Protein AF-A0AAE0Y2C3-F1 (afdb_monomer)

Mean predicted aligned error: 10.46 Å

Sequence (138 aa):
PDADGHPPPAYDEAVARKNIGRKIQSYKRVDAAKGHKCNLRLKDVEALTDAQGNRCAACNIELLWCYAPKDSRQFSVDRIDNAKGHIRDNVRLVCLECNRKRGAAALTHQPHCEATKNGGVPPGNVSAGQLQDLFDSI

Structure (mmCIF, N/CA/C/O backbone):
data_AF-A0AAE0Y2C3-F1
#
_entry.id   AF-A0AAE0Y2C3-F1
#
loop_
_atom_site.group_PDB
_atom_site.id
_atom_site.type_symbol
_atom_site.label_atom_id
_atom_site.label_alt_id
_atom_site.label_comp_id
_atom_site.label_asym_id
_atom_site.label_entity_id
_atom_site.label_seq_id
_atom_site.pdbx_PDB_ins_code
_atom_site.Cartn_x
_atom_site.Cartn_y
_atom_site.Cartn_z
_atom_site.occupancy
_atom_site.B_iso_or_equiv
_atom_site.auth_seq_id
_atom_site.auth_comp_id
_atom_site.auth_asym_id
_atom_site.auth_atom_id
_atom_site.pdbx_PDB_model_num
ATOM 1 N N . PRO A 1 1 ? 4.328 0.818 -17.229 1.00 55.00 1 PRO A N 1
ATOM 2 C CA . PRO A 1 1 ? 4.470 2.141 -17.859 1.00 55.00 1 PRO A CA 1
ATOM 3 C C . PRO A 1 1 ? 3.740 3.171 -17.001 1.00 55.00 1 PRO A C 1
ATOM 5 O O . PRO A 1 1 ? 2.611 2.901 -16.593 1.00 55.00 1 PRO A O 1
ATOM 8 N N . ASP A 1 2 ? 4.401 4.270 -16.651 1.00 59.38 2 ASP A N 1
ATOM 9 C CA . ASP A 1 2 ? 3.716 5.442 -16.101 1.00 59.38 2 ASP A CA 1
ATOM 10 C C . ASP A 1 2 ? 2.822 6.100 -17.175 1.00 59.38 2 ASP A C 1
ATOM 12 O O . ASP A 1 2 ? 2.686 5.583 -18.288 1.00 59.38 2 ASP A O 1
ATOM 16 N N . ALA A 1 3 ? 2.168 7.216 -16.835 1.00 51.72 3 ALA A N 1
ATOM 17 C CA . ALA A 1 3 ? 1.293 7.943 -17.763 1.00 51.72 3 ALA A CA 1
ATOM 18 C C . ALA A 1 3 ? 2.015 8.401 -19.049 1.00 51.72 3 ALA A C 1
ATOM 20 O O . ALA A 1 3 ? 1.356 8.628 -20.060 1.00 51.72 3 ALA A O 1
ATOM 21 N N . ASP A 1 4 ? 3.348 8.463 -19.012 1.00 62.19 4 ASP A N 1
ATOM 22 C CA . ASP A 1 4 ? 4.222 8.897 -20.101 1.00 62.19 4 ASP A CA 1
ATOM 23 C C . ASP A 1 4 ? 4.908 7.713 -20.815 1.00 62.19 4 ASP A C 1
ATOM 25 O O . ASP A 1 4 ? 5.761 7.906 -21.679 1.00 62.19 4 ASP A O 1
ATOM 29 N N . GLY A 1 5 ? 4.542 6.470 -20.480 1.00 65.06 5 GLY A N 1
ATOM 30 C CA . GLY A 1 5 ? 5.036 5.266 -21.148 1.00 65.06 5 GLY A CA 1
ATOM 31 C C . GLY A 1 5 ? 6.385 4.738 -20.649 1.00 65.06 5 GLY A C 1
ATOM 32 O O . GLY A 1 5 ? 6.841 3.709 -21.153 1.00 65.06 5 GLY A O 1
ATOM 33 N N . HIS A 1 6 ? 7.014 5.353 -19.645 1.00 66.25 6 HIS A N 1
ATOM 34 C CA . HIS A 1 6 ? 8.301 4.894 -19.126 1.00 66.25 6 HIS A CA 1
ATOM 35 C C . HIS A 1 6 ? 8.138 3.590 -18.343 1.00 66.25 6 HIS A C 1
ATOM 37 O O . HIS A 1 6 ? 7.219 3.459 -17.524 1.00 66.25 6 HIS A O 1
ATOM 43 N N . PRO A 1 7 ? 9.013 2.593 -18.563 1.00 71.00 7 PRO A N 1
ATOM 44 C CA . PRO A 1 7 ? 9.001 1.389 -17.751 1.00 71.00 7 PRO A CA 1
ATOM 45 C C . PRO A 1 7 ? 9.241 1.758 -16.279 1.00 71.00 7 PRO A C 1
ATOM 47 O O . PRO A 1 7 ? 10.005 2.685 -15.994 1.00 71.00 7 PRO A O 1
ATOM 50 N N . PRO A 1 8 ? 8.593 1.056 -15.332 1.00 74.31 8 PRO A N 1
ATOM 51 C CA . PRO A 1 8 ? 8.866 1.279 -13.921 1.00 74.31 8 PRO A CA 1
ATOM 52 C C . PRO A 1 8 ? 10.357 1.039 -13.633 1.00 74.31 8 PRO A C 1
ATOM 54 O O . PRO A 1 8 ? 10.989 0.229 -14.321 1.00 74.31 8 PRO A O 1
ATOM 57 N N . PRO A 1 9 ? 10.930 1.724 -12.629 1.00 81.50 9 PRO A N 1
ATOM 58 C CA . PRO A 1 9 ? 12.320 1.507 -12.260 1.00 81.50 9 PRO A CA 1
ATOM 59 C C . PRO A 1 9 ? 12.538 0.047 -11.851 1.00 81.50 9 PRO A C 1
ATOM 61 O O . PRO A 1 9 ? 11.634 -0.603 -11.319 1.00 81.50 9 PRO A O 1
ATOM 64 N N . ALA A 1 10 ? 13.754 -0.453 -12.075 1.00 88.62 10 ALA A N 1
ATOM 65 C CA . ALA A 1 10 ? 14.149 -1.774 -11.604 1.00 88.62 10 ALA A CA 1
ATOM 66 C C . ALA A 1 10 ? 13.968 -1.894 -10.079 1.00 88.62 10 ALA A C 1
ATOM 68 O O . ALA A 1 10 ? 14.055 -0.904 -9.345 1.00 88.62 10 ALA A O 1
ATOM 69 N N . TYR A 1 11 ? 13.712 -3.116 -9.610 1.00 91.56 11 TYR A N 1
ATOM 70 C CA . TYR A 1 11 ? 13.589 -3.383 -8.183 1.00 91.56 11 TYR A CA 1
ATOM 71 C C . TYR A 1 11 ? 14.928 -3.154 -7.474 1.00 91.56 11 TYR A C 1
ATOM 73 O O . TYR A 1 11 ? 15.957 -3.683 -7.888 1.00 91.56 11 TYR A O 1
ATOM 81 N N . ASP A 1 12 ? 14.887 -2.398 -6.381 1.00 96.50 12 ASP A N 1
ATOM 82 C CA . ASP A 1 12 ? 16.007 -2.186 -5.472 1.00 96.50 12 ASP A CA 1
ATOM 83 C C . ASP A 1 12 ? 15.510 -2.342 -4.031 1.00 96.50 12 ASP A C 1
ATOM 8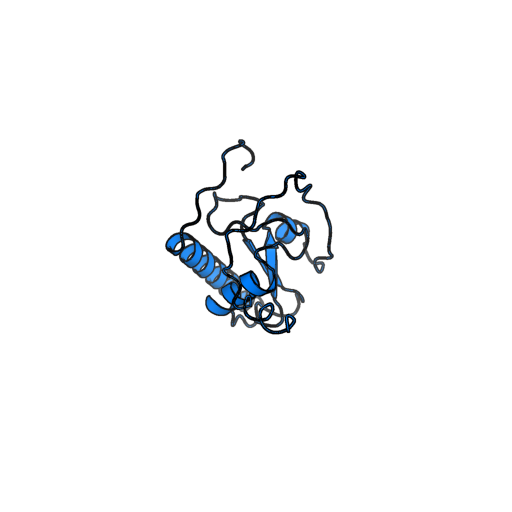5 O O . ASP A 1 12 ? 14.624 -1.614 -3.573 1.00 96.50 12 ASP A O 1
ATOM 89 N N . GLU A 1 13 ? 16.091 -3.301 -3.314 1.00 94.38 13 GLU A N 1
ATOM 90 C CA . GLU A 1 13 ? 15.685 -3.680 -1.958 1.00 94.38 13 GLU A CA 1
ATOM 91 C C . GLU A 1 13 ? 15.802 -2.512 -0.965 1.00 94.38 13 GLU A C 1
ATOM 93 O O . GLU A 1 13 ? 14.927 -2.297 -0.121 1.00 94.38 13 GLU A O 1
ATOM 98 N N . ALA A 1 14 ? 16.864 -1.708 -1.063 1.00 96.81 14 ALA A N 1
ATOM 99 C CA . ALA A 1 14 ? 17.087 -0.591 -0.152 1.00 96.81 14 ALA A CA 1
ATOM 100 C C . ALA A 1 14 ? 16.053 0.524 -0.379 1.00 96.81 14 ALA A C 1
ATOM 102 O O . ALA A 1 14 ? 15.510 1.088 0.580 1.00 96.81 14 ALA A O 1
ATOM 103 N N . VAL A 1 15 ? 15.733 0.819 -1.640 1.00 96.69 15 VAL A N 1
ATOM 104 C CA . VAL A 1 15 ? 14.678 1.761 -2.026 1.00 96.69 15 VAL A CA 1
ATOM 105 C C . VAL A 1 15 ? 13.306 1.245 -1.598 1.00 96.69 15 VAL A C 1
ATOM 107 O O . VAL A 1 15 ? 12.540 2.011 -1.004 1.00 96.69 15 VAL A O 1
ATOM 110 N N . ALA A 1 16 ? 13.006 -0.035 -1.821 1.00 96.88 16 ALA A N 1
ATOM 111 C CA . ALA A 1 16 ?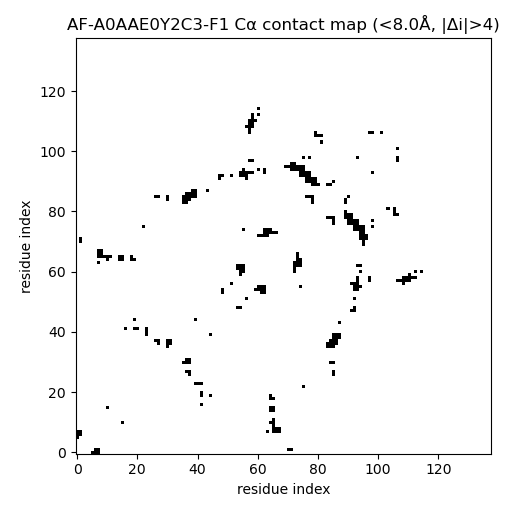 11.754 -0.662 -1.406 1.00 96.88 16 ALA A CA 1
ATOM 112 C C . ALA A 1 16 ? 11.552 -0.545 0.113 1.00 96.88 16 ALA A C 1
ATOM 114 O O . ALA A 1 16 ? 10.555 0.027 0.566 1.00 96.88 16 ALA A O 1
ATOM 115 N N . ARG A 1 17 ? 12.542 -0.955 0.918 1.00 97.38 17 ARG A N 1
ATOM 116 C CA . ARG A 1 17 ? 12.512 -0.833 2.389 1.00 97.38 17 ARG A CA 1
ATOM 117 C C . ARG A 1 17 ? 12.328 0.606 2.854 1.00 97.38 17 ARG A C 1
ATOM 119 O O . ARG A 1 17 ? 11.543 0.877 3.768 1.00 97.38 17 ARG A O 1
ATOM 126 N N . LYS A 1 18 ? 13.000 1.558 2.203 1.00 97.62 18 LYS A N 1
ATOM 127 C CA . LYS A 1 18 ? 12.845 2.994 2.480 1.00 97.62 18 LYS A CA 1
ATOM 128 C C . LYS A 1 18 ? 11.423 3.479 2.185 1.00 97.62 18 LYS A C 1
ATOM 130 O O . LYS A 1 18 ? 10.858 4.234 2.981 1.00 97.62 18 LYS A O 1
ATOM 135 N N . ASN A 1 19 ? 10.829 3.047 1.075 1.00 97.44 19 ASN A N 1
ATOM 136 C CA . ASN A 1 19 ? 9.452 3.379 0.707 1.00 97.44 19 ASN A CA 1
ATOM 137 C C . ASN A 1 19 ? 8.434 2.774 1.689 1.00 97.44 19 ASN A C 1
ATOM 139 O O . ASN A 1 19 ? 7.512 3.477 2.114 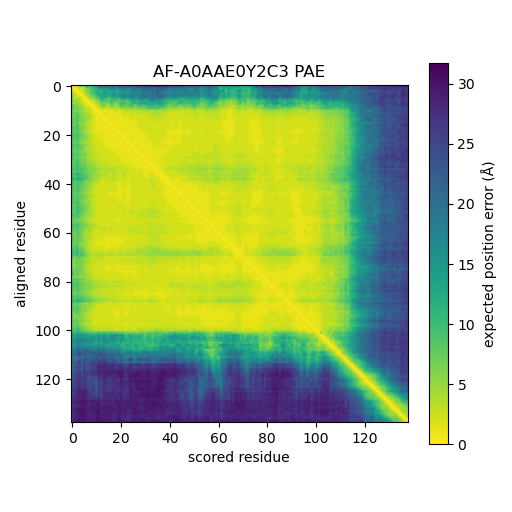1.00 97.44 19 ASN A O 1
ATOM 143 N N . ILE A 1 20 ? 8.644 1.526 2.126 1.00 97.75 20 ILE A N 1
ATOM 144 C CA . ILE A 1 20 ? 7.850 0.859 3.174 1.00 97.75 20 ILE A CA 1
ATOM 145 C C . ILE A 1 20 ? 7.909 1.650 4.478 1.00 97.75 20 ILE A C 1
ATOM 147 O O . ILE A 1 20 ? 6.865 2.031 5.013 1.00 97.75 20 ILE A O 1
ATOM 151 N N . GLY A 1 21 ? 9.111 1.981 4.956 1.00 97.88 21 GLY A N 1
ATOM 152 C CA . GLY A 1 21 ? 9.292 2.745 6.191 1.00 97.88 21 GLY A CA 1
ATOM 153 C C . GLY A 1 21 ? 8.573 4.098 6.167 1.00 97.88 21 GLY A C 1
ATOM 154 O O . GLY A 1 21 ? 7.862 4.445 7.114 1.00 97.88 21 GLY A O 1
ATOM 155 N N . ARG A 1 22 ? 8.679 4.838 5.055 1.00 97.69 22 ARG A N 1
ATOM 156 C CA . ARG A 1 22 ? 7.986 6.126 4.865 1.00 97.69 22 ARG A CA 1
ATOM 157 C C . ARG A 1 22 ? 6.465 5.986 4.942 1.00 97.69 22 ARG A C 1
ATOM 159 O O . ARG A 1 22 ? 5.813 6.795 5.604 1.00 97.69 22 ARG A O 1
ATOM 166 N N . LYS A 1 23 ? 5.891 4.965 4.296 1.00 97.06 23 LYS A N 1
ATOM 167 C CA . LYS A 1 23 ? 4.443 4.710 4.342 1.00 97.06 23 LYS A CA 1
ATOM 168 C C . LYS A 1 23 ? 3.981 4.315 5.740 1.00 97.06 23 LYS A C 1
ATOM 170 O O . LYS A 1 23 ? 3.042 4.928 6.236 1.00 97.06 23 LYS A O 1
ATOM 175 N N . ILE A 1 24 ? 4.679 3.400 6.419 1.00 97.75 24 ILE A N 1
ATOM 176 C CA . ILE A 1 24 ? 4.365 3.016 7.808 1.00 97.75 24 ILE A CA 1
ATOM 177 C C . ILE A 1 24 ? 4.355 4.247 8.725 1.00 97.75 24 ILE A C 1
ATOM 179 O O . ILE A 1 24 ? 3.419 4.432 9.505 1.00 97.75 24 ILE A O 1
ATOM 183 N N . GLN A 1 25 ? 5.349 5.132 8.608 1.00 97.81 25 GLN A N 1
ATOM 184 C CA . GLN A 1 25 ? 5.401 6.356 9.410 1.00 97.81 25 GLN A CA 1
ATOM 185 C C . GLN A 1 25 ? 4.231 7.306 9.104 1.00 97.81 25 GLN A C 1
ATOM 187 O O . GLN A 1 25 ? 3.665 7.904 10.023 1.00 97.81 25 GLN A O 1
ATOM 192 N N . SER A 1 26 ? 3.846 7.428 7.831 1.00 96.56 26 SER A N 1
ATOM 193 C CA . SER A 1 26 ? 2.674 8.203 7.415 1.00 96.56 26 SER A CA 1
ATOM 194 C C . SER A 1 26 ? 1.385 7.639 8.018 1.00 96.56 26 SER A C 1
ATOM 196 O O . SER A 1 26 ? 0.645 8.384 8.663 1.00 96.56 26 SER A O 1
ATOM 198 N N . TYR A 1 27 ? 1.158 6.328 7.903 1.00 96.56 27 TYR A N 1
ATOM 199 C CA . TYR A 1 27 ? -0.010 5.658 8.475 1.00 96.56 27 TYR A CA 1
ATOM 200 C C . TYR A 1 27 ? -0.071 5.815 9.991 1.00 96.56 27 TYR A C 1
ATOM 202 O O . TYR A 1 27 ? -1.119 6.169 10.520 1.00 96.56 27 TYR A O 1
ATOM 210 N N . LYS A 1 28 ? 1.061 5.665 10.689 1.00 97.00 28 LYS A N 1
ATOM 211 C CA . LYS A 1 28 ? 1.140 5.870 12.141 1.00 97.00 28 LYS A CA 1
ATOM 212 C C . LYS A 1 28 ? 0.669 7.264 12.555 1.00 97.00 28 LYS A C 1
ATOM 214 O O . LYS A 1 28 ? -0.064 7.386 13.531 1.00 97.00 28 LYS A O 1
ATOM 219 N N . ARG A 1 29 ? 1.062 8.307 11.816 1.00 97.25 29 ARG A N 1
ATOM 220 C CA . ARG A 1 29 ? 0.614 9.685 12.077 1.00 97.25 29 ARG A CA 1
ATOM 221 C C . ARG A 1 29 ? -0.889 9.839 11.843 1.00 97.25 29 ARG A C 1
ATOM 223 O O . ARG A 1 29 ? -1.571 10.415 12.684 1.00 97.25 29 ARG A O 1
ATOM 230 N N . VAL A 1 30 ? -1.389 9.337 10.713 1.00 94.50 30 VAL A N 1
ATOM 231 C CA . VAL A 1 30 ? -2.810 9.440 10.336 1.00 94.50 30 VAL A CA 1
ATOM 232 C C . VAL A 1 30 ? -3.703 8.685 11.319 1.00 94.50 30 VAL A C 1
ATOM 234 O O . VAL A 1 30 ? -4.730 9.214 11.734 1.00 94.50 30 VAL A O 1
ATOM 237 N N . ASP A 1 31 ? -3.309 7.479 11.717 1.00 96.56 31 ASP A N 1
ATOM 238 C CA . ASP A 1 31 ? -4.052 6.665 12.676 1.00 96.56 31 ASP A CA 1
ATOM 239 C C . ASP A 1 31 ? -4.050 7.299 14.065 1.00 96.56 31 ASP A C 1
ATOM 241 O O . ASP A 1 31 ? -5.112 7.420 14.670 1.00 96.56 31 ASP A O 1
ATOM 245 N N . ALA A 1 32 ? -2.895 7.776 14.543 1.00 96.62 32 ALA A N 1
ATOM 246 C CA . ALA A 1 32 ? -2.802 8.448 15.837 1.00 96.62 32 ALA A CA 1
ATOM 247 C C . ALA A 1 32 ? -3.694 9.697 15.903 1.00 96.62 32 ALA A C 1
ATOM 249 O O . ALA A 1 32 ? -4.392 9.894 16.894 1.00 96.62 32 ALA A O 1
ATOM 250 N N . ALA A 1 33 ? -3.744 10.496 14.829 1.00 96.56 33 ALA A N 1
ATOM 251 C CA . ALA A 1 33 ? -4.629 11.660 14.738 1.00 96.56 33 ALA A CA 1
ATOM 252 C C . ALA A 1 33 ? -6.127 11.297 14.800 1.00 96.56 33 ALA A C 1
ATOM 254 O O . ALA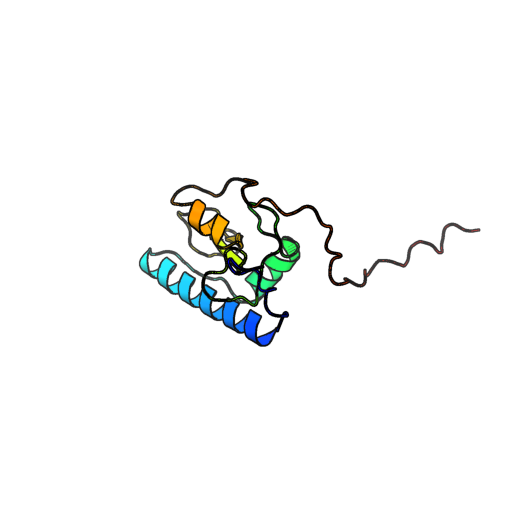 A 1 33 ? -6.949 12.138 15.148 1.00 96.56 33 ALA A O 1
ATOM 255 N N . LYS A 1 34 ? -6.481 10.046 14.484 1.00 93.75 34 LYS A N 1
ATOM 256 C CA . LYS A 1 34 ? -7.843 9.498 14.573 1.00 93.75 34 LYS A CA 1
ATOM 257 C C . LYS A 1 34 ? -8.077 8.661 15.839 1.00 93.75 34 LYS A C 1
ATOM 259 O O . LYS A 1 34 ? -9.111 8.015 15.954 1.00 93.75 34 LYS A O 1
ATOM 264 N N . GLY A 1 35 ? -7.116 8.622 16.767 1.00 96.00 35 GLY A N 1
ATOM 265 C CA . GLY A 1 35 ? -7.189 7.791 17.974 1.00 96.00 35 GLY A CA 1
ATOM 266 C C . GLY A 1 35 ? -7.046 6.285 17.715 1.00 96.00 35 GLY A C 1
ATOM 267 O O . GLY A 1 35 ? -7.364 5.470 18.579 1.00 96.00 35 GLY A O 1
ATOM 268 N N . HIS A 1 36 ? -6.573 5.886 16.535 1.00 96.06 36 HIS A N 1
ATOM 269 C CA . HIS A 1 36 ? -6.369 4.489 16.174 1.00 96.06 36 HIS A CA 1
ATOM 270 C C . HIS A 1 36 ? -4.943 4.013 16.482 1.00 96.06 36 HIS A C 1
ATOM 272 O O . HIS A 1 36 ? -3.970 4.766 16.427 1.00 96.06 36 HIS A O 1
ATOM 278 N N . LYS A 1 37 ? -4.806 2.711 16.760 1.00 94.38 37 LYS A N 1
ATOM 279 C CA . LYS A 1 37 ? -3.503 2.055 16.927 1.00 94.38 37 LYS A CA 1
ATOM 280 C C . LYS A 1 37 ? -2.901 1.705 15.566 1.00 94.38 37 LYS A C 1
ATOM 282 O O . LYS A 1 37 ? -3.593 1.161 14.713 1.00 94.38 37 LYS A O 1
ATOM 287 N N . CYS A 1 38 ? -1.598 1.924 15.419 1.00 95.94 38 CYS A N 1
ATOM 288 C CA . CYS A 1 38 ? -0.803 1.432 14.297 1.00 95.94 38 CYS A CA 1
ATOM 289 C C . CYS A 1 38 ? 0.366 0.608 14.848 1.00 95.94 38 CYS A C 1
ATOM 291 O O . CYS A 1 38 ? 1.211 1.144 15.571 1.00 95.94 38 CYS A O 1
ATOM 293 N N . ASN A 1 39 ? 0.387 -0.697 14.563 1.00 94.81 39 ASN A N 1
ATOM 294 C CA . ASN A 1 39 ? 1.436 -1.618 15.028 1.00 94.81 39 ASN A CA 1
ATOM 295 C C . ASN A 1 39 ? 2.146 -2.364 13.888 1.00 94.81 39 ASN A C 1
ATOM 297 O O . ASN A 1 39 ? 2.902 -3.300 14.161 1.00 94.81 39 ASN A O 1
ATOM 301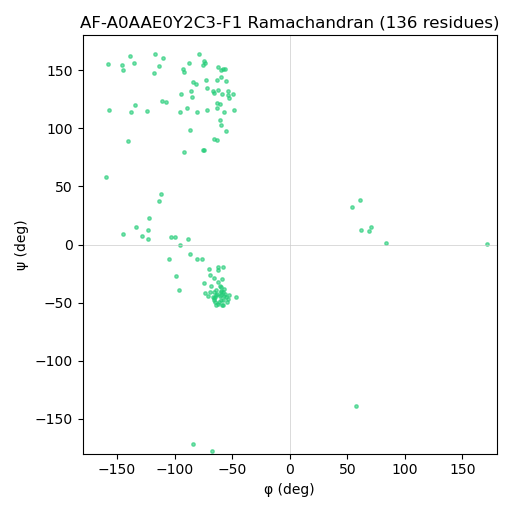 N N . LEU A 1 40 ? 1.921 -1.918 12.651 1.00 95.56 40 LEU A N 1
ATOM 302 C CA . LEU A 1 40 ? 2.568 -2.436 11.455 1.00 95.56 40 LEU A CA 1
ATOM 303 C C . LEU A 1 40 ? 4.080 -2.224 11.493 1.00 95.56 40 LEU A C 1
ATOM 305 O O . LEU A 1 40 ? 4.581 -1.134 11.782 1.00 95.56 40 LEU A O 1
ATOM 309 N N . ARG A 1 41 ? 4.802 -3.290 11.170 1.00 95.94 41 ARG A N 1
ATOM 310 C CA . ARG A 1 41 ? 6.253 -3.324 11.009 1.00 95.94 41 ARG A CA 1
ATOM 311 C C . ARG A 1 41 ? 6.599 -3.689 9.574 1.00 95.94 41 ARG A C 1
ATOM 313 O O . ARG A 1 41 ? 5.778 -4.233 8.846 1.00 95.94 41 ARG A O 1
ATOM 320 N N . LEU A 1 42 ? 7.850 -3.439 9.202 1.00 96.19 42 LEU A N 1
ATOM 321 C CA . LEU A 1 42 ? 8.378 -3.790 7.885 1.00 96.19 42 LEU A CA 1
ATOM 322 C C . LEU A 1 42 ? 8.154 -5.280 7.560 1.00 96.19 42 LEU A C 1
ATOM 324 O O . LEU A 1 42 ? 7.552 -5.581 6.538 1.00 96.19 42 LEU A O 1
ATOM 328 N N . LYS A 1 43 ? 8.465 -6.177 8.506 1.00 96.44 43 LYS A N 1
ATOM 329 C CA . LYS A 1 43 ? 8.209 -7.622 8.375 1.00 96.44 43 LYS A CA 1
ATOM 330 C C . LYS A 1 43 ? 6.741 -8.004 8.159 1.00 96.44 43 LYS A C 1
ATOM 332 O O . LYS A 1 43 ? 6.457 -9.031 7.562 1.00 96.44 43 LYS A O 1
ATOM 337 N N . ASP A 1 44 ? 5.807 -7.204 8.680 1.00 97.25 44 ASP A N 1
ATOM 338 C CA . ASP A 1 44 ? 4.378 -7.482 8.516 1.00 97.25 44 ASP A CA 1
ATOM 339 C C . ASP A 1 44 ? 3.954 -7.141 7.073 1.00 97.25 44 ASP A C 1
ATOM 341 O O . ASP A 1 44 ? 3.105 -7.813 6.502 1.00 97.25 44 ASP A O 1
ATOM 345 N N . VAL A 1 45 ? 4.580 -6.125 6.462 1.00 97.50 45 VAL A N 1
ATOM 346 C CA . VAL A 1 45 ? 4.381 -5.777 5.047 1.00 97.50 45 VAL A CA 1
ATOM 347 C C . VAL A 1 45 ? 5.008 -6.826 4.131 1.00 97.50 45 VAL A C 1
ATOM 349 O O . VAL A 1 45 ? 4.349 -7.240 3.189 1.00 97.50 45 VAL A O 1
ATOM 352 N N . GLU A 1 46 ? 6.227 -7.287 4.424 1.00 95.50 46 GLU A N 1
ATOM 353 C CA . GLU A 1 46 ? 6.887 -8.372 3.675 1.00 95.50 46 GLU A CA 1
ATOM 354 C C . GLU A 1 46 ? 6.044 -9.657 3.700 1.00 95.50 46 GLU A C 1
ATOM 356 O O . GLU A 1 46 ? 5.726 -10.203 2.648 1.00 95.50 46 GLU A O 1
ATOM 361 N N . ALA A 1 47 ? 5.559 -10.066 4.878 1.00 96.88 47 ALA A N 1
ATOM 362 C CA . ALA A 1 47 ? 4.687 -11.234 5.005 1.00 96.88 47 ALA A CA 1
ATOM 363 C C . ALA A 1 47 ? 3.373 -11.095 4.210 1.00 96.88 47 ALA A C 1
ATOM 365 O O . ALA A 1 47 ? 2.880 -12.074 3.652 1.00 96.88 47 ALA A O 1
ATOM 366 N N . LEU A 1 48 ? 2.799 -9.887 4.130 1.00 97.12 48 LEU A N 1
ATOM 367 C CA . LEU A 1 48 ? 1.629 -9.626 3.285 1.00 97.12 48 LEU A CA 1
ATOM 368 C C . LEU A 1 48 ? 1.965 -9.701 1.795 1.00 97.12 48 LEU A C 1
ATOM 370 O O . LEU A 1 48 ? 1.127 -10.149 1.014 1.00 97.12 48 LEU A O 1
ATOM 374 N N . THR A 1 49 ? 3.157 -9.258 1.392 1.00 96.50 49 THR A N 1
ATOM 375 C CA . THR A 1 49 ? 3.627 -9.371 0.007 1.00 96.50 49 THR A CA 1
ATOM 376 C C . THR A 1 49 ? 3.669 -10.828 -0.415 1.00 96.50 49 THR A C 1
ATOM 378 O O . THR A 1 49 ? 3.104 -11.159 -1.457 1.00 96.50 49 THR A 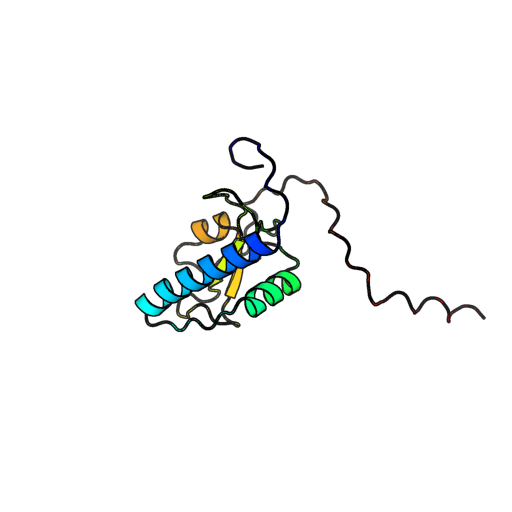O 1
ATOM 381 N N . ASP A 1 50 ? 4.246 -11.693 0.419 1.00 95.88 50 ASP A N 1
ATOM 382 C CA . ASP A 1 50 ? 4.325 -13.131 0.161 1.00 95.88 50 ASP A CA 1
ATOM 383 C C . ASP A 1 50 ? 2.930 -13.764 0.138 1.00 95.88 50 ASP A C 1
ATOM 385 O O . ASP A 1 50 ? 2.559 -14.430 -0.829 1.00 95.88 50 ASP A O 1
ATOM 389 N N . ALA A 1 51 ? 2.108 -13.484 1.155 1.00 96.19 51 ALA A N 1
ATOM 390 C CA . ALA A 1 51 ? 0.761 -14.040 1.272 1.00 96.19 51 ALA A CA 1
ATOM 391 C C . ALA A 1 51 ? -0.174 -13.626 0.121 1.00 96.19 51 ALA A C 1
ATOM 393 O O . ALA A 1 51 ? -1.054 -14.392 -0.266 1.00 96.19 51 ALA A O 1
ATOM 394 N N . GLN A 1 52 ? 0.001 -12.423 -0.436 1.00 96.44 52 GLN A N 1
ATOM 395 C CA . GLN A 1 52 ? -0.785 -11.925 -1.570 1.00 96.44 52 GLN A CA 1
ATOM 396 C C . GLN A 1 52 ? -0.119 -12.159 -2.936 1.00 96.44 52 GLN A C 1
ATOM 398 O O . GLN A 1 52 ? -0.670 -11.738 -3.956 1.00 96.44 52 GLN A O 1
ATOM 403 N N . GLY A 1 53 ? 1.074 -12.760 -2.984 1.00 97.06 53 GLY A N 1
ATOM 404 C CA . GLY A 1 53 ? 1.826 -12.971 -4.225 1.00 97.06 53 GLY A CA 1
ATOM 405 C C . GLY A 1 53 ? 2.200 -11.673 -4.947 1.00 97.06 53 GLY A C 1
ATOM 406 O O . GLY A 1 53 ? 2.112 -11.602 -6.171 1.00 97.06 53 GLY A O 1
ATOM 407 N N . ASN A 1 54 ? 2.552 -10.625 -4.195 1.00 96.31 54 ASN A N 1
ATOM 408 C CA . ASN A 1 54 ? 2.871 -9.282 -4.691 1.00 96.31 54 ASN A CA 1
ATOM 409 C C . ASN A 1 54 ? 1.774 -8.648 -5.578 1.00 96.31 54 ASN A C 1
ATOM 411 O O . ASN A 1 54 ? 2.043 -7.883 -6.511 1.00 96.31 54 ASN A O 1
ATOM 415 N N . ARG A 1 55 ? 0.505 -8.964 -5.301 1.00 96.50 55 ARG A N 1
ATOM 416 C CA . ARG A 1 55 ? -0.633 -8.457 -6.072 1.00 96.50 55 ARG A CA 1
ATOM 417 C C . ARG A 1 55 ? -1.573 -7.611 -5.237 1.00 96.50 55 ARG A C 1
ATOM 419 O O . ARG A 1 55 ? -1.787 -7.831 -4.045 1.00 96.50 55 ARG A O 1
ATOM 426 N N . CYS A 1 56 ? -2.163 -6.625 -5.901 1.00 96.25 56 CYS A N 1
ATOM 427 C CA . CYS A 1 56 ? -3.226 -5.803 -5.352 1.00 96.25 56 CYS A CA 1
ATOM 428 C C . CYS A 1 56 ? -4.427 -6.683 -4.985 1.00 96.25 56 CYS A C 1
ATOM 430 O O . CYS A 1 56 ? -5.038 -7.281 -5.866 1.00 96.25 56 CYS A O 1
ATOM 432 N N . ALA A 1 57 ? -4.844 -6.677 -3.720 1.00 95.50 57 ALA A N 1
ATOM 433 C CA . ALA A 1 57 ? -6.001 -7.450 -3.264 1.00 95.50 57 ALA A CA 1
ATOM 434 C C . ALA A 1 57 ? -7.329 -7.032 -3.931 1.00 95.50 57 ALA A C 1
ATOM 436 O O . ALA A 1 57 ? -8.297 -7.785 -3.905 1.00 95.50 57 ALA A O 1
ATOM 437 N N . ALA A 1 58 ? -7.402 -5.828 -4.509 1.00 92.44 58 ALA A N 1
ATOM 438 C CA . ALA A 1 58 ? -8.625 -5.306 -5.115 1.00 92.44 58 ALA A CA 1
ATOM 439 C C . ALA A 1 58 ? -8.711 -5.527 -6.633 1.00 92.44 58 ALA A C 1
ATOM 441 O O . ALA A 1 58 ? -9.794 -5.850 -7.108 1.00 92.44 58 ALA A O 1
ATOM 442 N N . CYS A 1 59 ? -7.612 -5.389 -7.386 1.00 92.25 59 CYS A N 1
ATOM 443 C CA . CYS A 1 59 ? -7.623 -5.540 -8.851 1.00 92.25 59 CYS A CA 1
ATOM 444 C C . CYS A 1 59 ? -6.569 -6.507 -9.416 1.00 92.25 59 CYS A C 1
ATOM 446 O O . CYS A 1 59 ? -6.411 -6.605 -10.627 1.00 92.25 59 CYS A O 1
ATOM 448 N N . ASN A 1 60 ? -5.852 -7.229 -8.553 1.00 93.69 60 ASN A N 1
ATOM 449 C CA . ASN A 1 60 ? -4.938 -8.326 -8.892 1.00 93.69 60 ASN A CA 1
ATOM 450 C C . ASN A 1 60 ? -3.723 -7.982 -9.785 1.00 93.69 60 ASN A C 1
ATOM 452 O O . ASN A 1 60 ? -3.022 -8.874 -10.270 1.00 93.69 60 ASN A O 1
ATOM 456 N N . ILE A 1 61 ? -3.430 -6.695 -9.986 1.00 92.75 61 ILE A N 1
ATOM 457 C CA . ILE A 1 61 ? -2.200 -6.256 -10.657 1.00 92.75 61 ILE A CA 1
ATOM 458 C C . ILE A 1 61 ? -0.989 -6.386 -9.737 1.00 92.75 61 ILE A C 1
ATOM 460 O O . ILE A 1 61 ? -1.115 -6.283 -8.516 1.00 92.75 61 ILE A O 1
ATOM 464 N N . GLU A 1 62 ? 0.187 -6.538 -10.335 1.00 94.75 62 GLU A N 1
ATOM 465 C CA . GLU A 1 62 ? 1.457 -6.504 -9.615 1.00 94.75 62 GLU A CA 1
ATOM 466 C C . GLU A 1 62 ? 1.736 -5.111 -9.031 1.00 94.75 62 GLU A C 1
ATOM 468 O O . GLU A 1 62 ? 1.629 -4.089 -9.729 1.00 94.75 62 GLU A O 1
ATOM 473 N N . LEU A 1 63 ? 2.122 -5.091 -7.755 1.00 95.88 63 LEU A N 1
ATOM 474 C CA . LEU A 1 63 ? 2.455 -3.880 -7.014 1.00 95.88 63 LEU A CA 1
ATOM 475 C C . LEU A 1 63 ? 3.907 -3.459 -7.246 1.00 95.88 63 LEU A C 1
ATOM 477 O O . LEU A 1 63 ? 4.823 -4.280 -7.250 1.00 95.88 63 LEU A O 1
ATOM 481 N N . LEU A 1 64 ? 4.115 -2.149 -7.385 1.00 96.19 64 LEU A N 1
ATOM 482 C CA . LEU A 1 64 ? 5.448 -1.561 -7.485 1.00 96.19 64 LEU A CA 1
ATOM 483 C C . LEU A 1 64 ? 5.940 -1.095 -6.114 1.00 96.19 64 LEU A C 1
ATOM 485 O O . LEU A 1 64 ? 5.258 -0.325 -5.431 1.00 96.19 64 LEU A O 1
ATOM 489 N N . TRP A 1 65 ? 7.153 -1.509 -5.751 1.00 96.94 65 TRP A N 1
ATOM 490 C CA . TRP A 1 65 ? 7.847 -1.125 -4.510 1.00 96.94 65 TRP A CA 1
ATOM 491 C C . TRP A 1 65 ? 8.870 -0.006 -4.725 1.00 96.94 65 TRP A C 1
ATOM 493 O O . TRP A 1 65 ? 9.108 0.812 -3.831 1.00 96.94 65 TRP A O 1
ATOM 503 N N . CYS A 1 66 ? 9.391 0.074 -5.948 1.00 95.75 66 CYS A N 1
ATOM 504 C CA . CYS A 1 66 ? 10.185 1.168 -6.489 1.00 95.75 66 CYS A CA 1
ATOM 505 C C . CYS A 1 66 ? 9.335 1.853 -7.561 1.00 95.75 66 CYS A C 1
ATOM 507 O O . CYS A 1 66 ? 8.825 1.191 -8.461 1.00 95.75 66 CYS A O 1
ATOM 509 N N . TYR A 1 67 ? 9.110 3.158 -7.432 1.00 94.44 67 TYR A N 1
ATOM 510 C CA . TYR A 1 67 ? 8.132 3.865 -8.258 1.00 94.44 67 TYR A CA 1
ATOM 511 C C . TYR A 1 67 ? 8.422 5.364 -8.311 1.00 94.44 67 TYR A C 1
ATOM 513 O O . TYR A 1 67 ? 9.019 5.934 -7.391 1.00 94.44 67 TYR A O 1
ATOM 521 N N . ALA A 1 68 ? 7.948 6.006 -9.377 1.00 90.94 68 ALA A N 1
ATOM 522 C CA . ALA A 1 68 ? 7.912 7.457 -9.480 1.00 90.94 68 ALA A CA 1
ATOM 523 C C . ALA A 1 68 ? 6.796 8.045 -8.589 1.00 90.94 68 ALA A C 1
ATOM 525 O O . ALA A 1 68 ? 5.817 7.362 -8.265 1.00 90.94 68 ALA A O 1
ATOM 526 N N . PRO A 1 69 ? 6.899 9.317 -8.164 1.00 87.94 69 PRO A N 1
ATOM 527 C CA . PRO A 1 69 ? 5.842 9.957 -7.392 1.00 87.94 69 PRO A CA 1
ATOM 528 C C . PRO A 1 69 ? 4.480 9.869 -8.097 1.00 87.94 69 PRO A C 1
ATOM 530 O O . PRO A 1 69 ? 4.357 10.233 -9.259 1.00 87.94 69 PRO A O 1
ATOM 533 N N . LYS A 1 70 ? 3.442 9.467 -7.352 1.00 86.94 70 LYS A N 1
ATOM 534 C CA . LYS A 1 70 ? 2.042 9.349 -7.816 1.00 86.94 70 LYS A CA 1
ATOM 535 C C . LYS A 1 70 ? 1.761 8.226 -8.828 1.00 86.94 70 LYS A C 1
ATOM 537 O O . LYS A 1 70 ? 0.643 8.191 -9.339 1.00 86.94 70 LYS A O 1
ATOM 542 N N . ASP A 1 71 ? 2.688 7.296 -9.050 1.00 91.56 71 ASP A N 1
ATOM 543 C CA . ASP A 1 71 ? 2.424 6.087 -9.840 1.00 91.56 71 ASP A CA 1
ATOM 544 C C . ASP A 1 71 ? 1.191 5.338 -9.289 1.00 91.56 71 ASP A C 1
ATOM 546 O O . ASP A 1 71 ? 1.085 5.087 -8.085 1.00 91.56 71 ASP A O 1
ATOM 550 N N . SER A 1 72 ? 0.226 5.011 -10.151 1.00 92.50 72 SER A N 1
ATOM 551 C CA . SER A 1 72 ? -1.024 4.343 -9.768 1.00 92.50 72 SER A CA 1
ATOM 552 C C . SER A 1 72 ? -0.805 2.922 -9.246 1.00 92.50 72 SER A C 1
ATOM 554 O O . SER A 1 72 ? -1.568 2.462 -8.389 1.00 92.50 72 SER A O 1
ATOM 556 N N . ARG A 1 73 ? 0.255 2.249 -9.712 1.00 93.25 73 ARG A N 1
ATOM 557 C CA . ARG A 1 73 ? 0.635 0.879 -9.353 1.00 93.25 73 ARG A CA 1
ATOM 558 C C . ARG A 1 73 ? 1.505 0.795 -8.106 1.00 93.25 73 ARG A C 1
ATOM 560 O O . ARG A 1 73 ? 1.734 -0.317 -7.624 1.00 93.25 73 ARG A O 1
ATOM 567 N N . GLN A 1 74 ? 1.979 1.923 -7.565 1.00 95.81 74 GLN A N 1
ATOM 568 C CA . GLN A 1 74 ? 2.738 1.896 -6.314 1.00 95.81 74 GLN A CA 1
ATOM 569 C C . GLN A 1 74 ? 1.916 1.194 -5.224 1.00 95.81 74 GLN A C 1
ATOM 571 O O . GLN A 1 74 ? 0.699 1.402 -5.119 1.00 95.81 74 GLN A O 1
ATOM 576 N N . PHE A 1 75 ? 2.571 0.397 -4.384 1.00 97.56 75 PHE A N 1
ATOM 577 C CA . PHE A 1 75 ? 1.884 -0.274 -3.287 1.00 97.56 75 PHE A CA 1
ATOM 578 C C . PHE A 1 75 ? 1.279 0.730 -2.295 1.00 97.56 75 PHE A C 1
ATOM 580 O O . PHE A 1 75 ? 1.753 1.855 -2.101 1.00 97.56 75 PHE A O 1
ATOM 587 N N . SER A 1 76 ? 0.22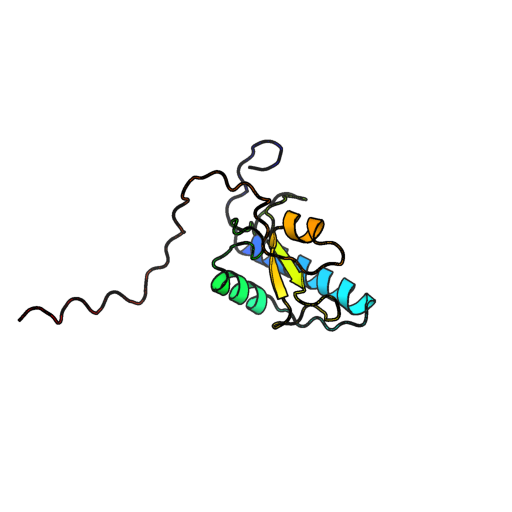3 0.314 -1.618 1.00 96.88 76 SER A N 1
ATOM 588 C CA . SER A 1 76 ? -0.371 0.976 -0.468 1.00 96.88 76 SER A CA 1
ATOM 589 C C . SER A 1 76 ? -0.887 -0.094 0.483 1.00 96.88 76 SER A C 1
ATOM 591 O O . SER A 1 76 ? -1.289 -1.173 0.053 1.00 96.88 76 SER A O 1
ATOM 593 N N . VAL A 1 77 ? -0.897 0.215 1.773 1.00 97.12 77 VAL A N 1
ATOM 594 C CA . VAL A 1 77 ? -1.547 -0.616 2.785 1.00 97.12 77 VAL A CA 1
ATOM 595 C C . VAL A 1 77 ? -2.941 -0.033 3.009 1.00 97.12 77 VAL A C 1
ATOM 597 O O . VAL A 1 77 ? -3.057 1.120 3.419 1.00 97.12 77 VAL A O 1
ATOM 600 N N . ASP A 1 78 ? -3.983 -0.781 2.650 1.00 95.75 78 ASP A N 1
ATOM 601 C CA . ASP A 1 78 ? -5.379 -0.418 2.917 1.00 95.75 78 ASP A CA 1
ATOM 602 C C . ASP A 1 78 ? -5.834 -1.021 4.244 1.00 95.75 78 ASP A C 1
ATOM 604 O O . ASP A 1 78 ? -5.420 -2.122 4.607 1.00 95.75 78 ASP A O 1
ATOM 608 N N . ARG A 1 79 ? -6.737 -0.319 4.930 1.00 94.38 79 ARG A N 1
ATOM 609 C CA . ARG A 1 79 ? -7.424 -0.833 6.114 1.00 94.38 79 ARG A CA 1
ATOM 610 C C . ARG A 1 79 ? -8.633 -1.646 5.667 1.00 94.38 79 ARG A C 1
ATOM 612 O O . ARG A 1 79 ? -9.481 -1.134 4.934 1.00 94.38 79 ARG A O 1
ATOM 619 N N . ILE A 1 80 ? -8.746 -2.886 6.128 1.00 93.44 80 ILE A N 1
ATOM 620 C CA . ILE A 1 80 ? -9.913 -3.729 5.828 1.00 93.44 80 ILE A CA 1
ATOM 621 C C . ILE A 1 80 ? -11.163 -3.092 6.449 1.00 93.44 80 ILE A C 1
ATOM 623 O O . ILE A 1 80 ? -12.127 -2.804 5.741 1.00 93.44 80 ILE A O 1
ATOM 627 N N . ASP A 1 81 ? -11.091 -2.774 7.742 1.00 91.69 81 ASP A N 1
ATOM 628 C CA . ASP A 1 81 ? -12.085 -2.020 8.500 1.00 91.69 81 ASP A CA 1
ATOM 629 C C . ASP A 1 81 ? -11.564 -0.602 8.805 1.00 91.69 81 ASP A C 1
ATOM 631 O O . ASP A 1 81 ? -10.512 -0.413 9.423 1.00 91.69 81 ASP A O 1
ATOM 635 N N . ASN A 1 82 ? -12.317 0.416 8.374 1.00 91.12 82 ASN A N 1
ATOM 636 C CA . ASN A 1 82 ? -11.987 1.831 8.573 1.00 91.12 82 ASN A CA 1
ATOM 637 C C . ASN A 1 82 ? -12.104 2.308 10.023 1.00 91.12 82 ASN A C 1
ATOM 639 O O . ASN A 1 82 ? -11.505 3.341 10.340 1.00 91.12 82 ASN A O 1
ATOM 643 N N . ALA A 1 83 ? -12.871 1.604 10.860 1.00 91.88 83 ALA A N 1
ATOM 644 C CA . ALA A 1 83 ? -13.037 1.916 12.277 1.00 91.88 83 ALA A CA 1
ATOM 645 C C . ALA A 1 83 ? -11.814 1.503 13.113 1.00 91.88 83 ALA A C 1
ATOM 647 O O . ALA A 1 83 ? -11.668 1.914 14.265 1.00 91.88 83 ALA A O 1
ATOM 648 N N . LYS A 1 84 ? -10.915 0.707 12.528 1.00 94.12 84 LYS A N 1
ATOM 649 C CA . LYS A 1 84 ? -9.660 0.259 13.130 1.00 94.12 84 LYS A CA 1
ATOM 650 C C . LYS A 1 84 ? -8.474 0.927 12.426 1.00 94.12 84 LYS A C 1
ATOM 652 O O . LYS A 1 84 ? -8.587 1.456 11.321 1.00 94.12 84 LYS A O 1
ATOM 657 N N . GLY A 1 85 ? -7.320 0.939 13.087 1.00 95.75 85 GLY A N 1
ATOM 658 C CA . GLY A 1 85 ? -6.076 1.445 12.499 1.00 95.75 85 GLY A CA 1
ATOM 659 C C . GLY A 1 85 ? -5.347 0.399 11.661 1.00 95.75 85 GLY A C 1
ATOM 660 O O . GLY A 1 85 ? -5.849 -0.702 11.424 1.00 95.75 85 GLY A O 1
ATOM 661 N N . HIS A 1 86 ? -4.136 0.738 11.239 1.00 97.31 86 HIS A N 1
ATOM 662 C CA . HIS A 1 86 ? -3.210 -0.155 10.556 1.00 97.31 86 HIS A CA 1
ATOM 663 C C . HIS A 1 86 ? -2.601 -1.149 11.560 1.00 97.31 86 HIS A C 1
ATOM 665 O O . HIS A 1 86 ? -1.490 -0.970 12.072 1.00 97.31 86 HIS A O 1
ATOM 671 N N . ILE A 1 87 ? -3.359 -2.207 11.851 1.00 96.38 87 ILE A N 1
ATOM 672 C CA . ILE A 1 87 ? -2.926 -3.358 12.651 1.00 96.38 87 ILE A CA 1
ATOM 673 C C . ILE A 1 87 ? -2.854 -4.617 11.789 1.00 96.38 87 ILE A C 1
ATOM 675 O O . ILE A 1 87 ? -3.567 -4.691 10.794 1.00 96.38 87 ILE A O 1
ATOM 679 N N . ARG A 1 88 ? -2.012 -5.591 12.166 1.00 94.12 88 ARG A N 1
ATOM 680 C CA . ARG A 1 88 ? -1.702 -6.785 11.343 1.00 94.12 88 ARG A CA 1
ATOM 681 C C . ARG A 1 88 ? -2.929 -7.472 10.740 1.00 94.12 88 ARG A C 1
ATOM 683 O O . ARG A 1 88 ? -2.942 -7.725 9.545 1.00 94.12 88 ARG A O 1
ATOM 690 N N . ASP A 1 89 ? -3.976 -7.664 11.536 1.00 93.19 89 ASP A N 1
ATOM 691 C CA . ASP A 1 89 ? -5.183 -8.387 11.106 1.00 93.19 89 ASP A CA 1
ATOM 692 C C . ASP A 1 89 ? -6.233 -7.479 10.435 1.00 93.19 89 ASP A C 1
ATOM 694 O O . ASP A 1 89 ? -7.348 -7.904 10.148 1.00 93.19 89 ASP A O 1
ATOM 698 N N . ASN A 1 90 ? -5.911 -6.199 10.223 1.00 96.25 90 ASN A N 1
ATOM 699 C CA . ASN A 1 90 ? -6.809 -5.199 9.645 1.00 96.25 90 ASN A CA 1
ATOM 700 C C . ASN A 1 90 ? -6.236 -4.549 8.382 1.00 96.25 90 ASN A C 1
ATOM 702 O O . ASN A 1 90 ? -6.611 -3.426 8.036 1.00 96.25 90 ASN A O 1
ATOM 706 N N . VAL A 1 91 ? -5.304 -5.202 7.696 1.00 97.06 91 VAL A N 1
ATOM 707 C CA . VAL A 1 91 ? -4.669 -4.614 6.519 1.00 97.06 91 VAL A CA 1
ATOM 708 C C . VAL A 1 91 ? -4.545 -5.575 5.353 1.00 97.06 91 VAL A C 1
ATOM 710 O O . VAL A 1 91 ? -4.528 -6.788 5.517 1.00 97.06 91 VAL A O 1
ATOM 713 N N . ARG A 1 92 ? -4.449 -4.993 4.160 1.00 96.50 92 ARG A N 1
ATOM 714 C CA . ARG A 1 92 ? -4.161 -5.677 2.897 1.00 96.50 92 ARG A CA 1
ATOM 715 C C . ARG A 1 92 ? -3.327 -4.774 1.999 1.00 96.50 92 ARG A C 1
ATOM 717 O O . ARG A 1 92 ? -3.410 -3.547 2.103 1.00 96.50 92 ARG A O 1
ATOM 724 N N . LEU A 1 93 ? -2.563 -5.362 1.087 1.00 97.75 93 LEU A N 1
ATOM 725 C CA . LEU A 1 93 ? -1.840 -4.608 0.067 1.00 97.75 93 LEU A CA 1
ATOM 726 C C . LEU A 1 93 ? -2.732 -4.342 -1.142 1.00 97.75 93 LEU A C 1
ATOM 728 O O . LEU A 1 93 ? -3.393 -5.237 -1.671 1.00 97.75 93 LEU A O 1
ATOM 732 N N . VAL A 1 94 ? -2.734 -3.096 -1.594 1.00 96.94 94 VAL A N 1
ATOM 733 C CA . VAL A 1 94 ? -3.472 -2.631 -2.770 1.00 96.94 94 VAL A CA 1
ATOM 734 C C . VAL A 1 94 ? -2.605 -1.665 -3.569 1.00 96.94 94 VAL A C 1
ATOM 736 O O . VAL A 1 94 ? -1.639 -1.115 -3.044 1.00 96.94 94 VAL A O 1
ATOM 739 N N . CYS A 1 95 ? -2.939 -1.419 -4.834 1.00 96.12 95 CYS A N 1
ATOM 740 C CA . CYS A 1 95 ? -2.311 -0.328 -5.571 1.00 96.12 95 CYS A CA 1
ATOM 741 C C . CYS A 1 95 ? -2.865 1.025 -5.092 1.00 96.12 95 CYS A C 1
ATOM 743 O O . CYS A 1 95 ? -3.961 1.109 -4.519 1.00 96.12 95 CYS A O 1
ATOM 745 N N . LEU A 1 96 ? -2.113 2.103 -5.319 1.00 94.69 96 LEU A N 1
ATOM 746 C CA . LEU A 1 96 ? -2.530 3.455 -4.946 1.00 94.69 96 LEU A CA 1
ATOM 747 C C . LEU A 1 96 ? -3.869 3.837 -5.576 1.00 94.69 96 LEU A C 1
ATOM 749 O O . LEU A 1 96 ? -4.674 4.500 -4.924 1.00 94.69 96 LEU A O 1
ATOM 753 N N . GLU A 1 97 ? -4.110 3.440 -6.821 1.00 93.19 97 GLU A N 1
ATOM 754 C CA . GLU A 1 97 ? -5.354 3.754 -7.518 1.00 93.19 97 GLU A CA 1
ATOM 755 C C . GLU A 1 97 ? -6.578 3.145 -6.830 1.00 93.19 97 GLU A C 1
ATOM 757 O O . GLU A 1 97 ? -7.504 3.884 -6.488 1.00 93.19 97 GLU A O 1
ATOM 762 N N . CYS A 1 98 ? -6.543 1.841 -6.533 1.00 93.62 98 CYS A N 1
ATOM 763 C CA . CYS A 1 98 ? -7.580 1.173 -5.747 1.00 93.62 98 CYS A CA 1
ATOM 764 C C . CYS A 1 98 ? -7.785 1.889 -4.407 1.00 93.62 98 CYS A C 1
ATOM 766 O O . CYS A 1 98 ? -8.908 2.245 -4.053 1.00 93.62 98 CYS A O 1
ATOM 768 N N . ASN A 1 99 ? -6.695 2.169 -3.682 1.00 93.38 99 ASN A N 1
ATOM 769 C CA . ASN A 1 99 ? -6.772 2.832 -2.381 1.00 93.38 99 ASN A CA 1
ATOM 770 C C . ASN A 1 99 ? -7.428 4.223 -2.456 1.00 93.38 99 ASN A C 1
ATOM 772 O O . ASN A 1 99 ? -8.166 4.610 -1.555 1.00 93.38 99 ASN A O 1
ATOM 776 N N . ARG A 1 100 ? -7.180 4.985 -3.529 1.00 90.81 100 ARG A N 1
ATOM 777 C CA . ARG A 1 100 ? -7.787 6.309 -3.743 1.00 90.81 100 ARG A CA 1
ATOM 778 C C . ARG A 1 100 ? -9.262 6.213 -4.126 1.00 90.81 100 ARG A C 1
ATOM 780 O O . ARG A 1 100 ? -10.055 7.006 -3.626 1.00 90.81 100 ARG A O 1
ATOM 787 N N . LYS A 1 101 ? -9.626 5.259 -4.987 1.00 88.38 101 LYS A N 1
ATOM 788 C CA . LYS A 1 101 ? -11.008 5.046 -5.457 1.00 88.38 101 LYS A CA 1
ATOM 789 C C . LYS A 1 101 ? -11.937 4.516 -4.362 1.00 88.38 101 LYS A C 1
ATOM 791 O O . LYS A 1 101 ? -13.131 4.779 -4.403 1.00 88.38 101 LYS A O 1
ATOM 796 N N . ARG A 1 102 ? -11.387 3.825 -3.362 1.00 82.88 102 ARG A N 1
ATOM 797 C CA . ARG A 1 102 ? -12.114 3.271 -2.211 1.00 82.88 102 ARG A CA 1
ATOM 798 C C . ARG A 1 102 ? -12.993 4.285 -1.464 1.00 82.88 102 ARG A C 1
ATOM 800 O O . ARG A 1 102 ? -14.104 3.955 -1.056 1.00 82.88 102 ARG A O 1
ATOM 807 N N . GLY A 1 103 ? -12.483 5.493 -1.216 1.00 74.88 103 GLY A N 1
ATOM 808 C CA . GLY A 1 103 ? -13.158 6.481 -0.368 1.00 74.88 103 GLY A CA 1
ATOM 809 C C . GLY A 1 103 ? -13.437 5.972 1.059 1.00 74.88 103 GLY A C 1
ATOM 810 O O . GLY A 1 103 ? -12.588 5.329 1.684 1.00 74.88 103 GLY A O 1
ATOM 811 N N . ALA A 1 104 ? -14.627 6.282 1.587 1.00 71.56 104 ALA A N 1
ATOM 812 C CA . ALA A 1 104 ? -15.071 5.870 2.926 1.00 71.56 104 ALA A CA 1
ATOM 813 C C . ALA A 1 104 ? -15.604 4.423 2.993 1.00 71.56 104 ALA A C 1
ATOM 815 O O . ALA A 1 104 ? -15.763 3.883 4.089 1.00 71.56 104 ALA A O 1
ATOM 816 N N . ALA A 1 105 ? -15.859 3.791 1.844 1.00 71.06 105 ALA A N 1
ATOM 817 C CA . ALA A 1 105 ? -16.331 2.413 1.770 1.00 71.06 105 ALA A CA 1
ATOM 818 C C . ALA A 1 105 ? -15.183 1.411 1.981 1.00 71.06 105 ALA A C 1
ATOM 820 O O . ALA A 1 105 ? -14.006 1.761 1.891 1.00 71.06 105 ALA A O 1
ATOM 821 N N . ALA A 1 106 ? -15.515 0.152 2.262 1.00 70.31 106 ALA A N 1
ATOM 822 C CA . ALA A 1 106 ? -14.543 -0.934 2.176 1.00 70.31 106 ALA A CA 1
ATOM 823 C C . ALA A 1 106 ? -14.244 -1.244 0.697 1.00 70.31 106 ALA A C 1
ATOM 825 O O . ALA A 1 106 ? -15.163 -1.240 -0.121 1.00 70.31 106 ALA A O 1
ATOM 826 N N . LEU A 1 107 ? -12.983 -1.545 0.342 1.00 74.94 107 LEU A N 1
ATOM 827 C CA . LEU A 1 107 ? -12.691 -2.052 -1.008 1.00 74.94 107 LEU A CA 1
ATOM 828 C C . LEU A 1 107 ? -13.379 -3.398 -1.212 1.00 74.94 107 LEU A C 1
ATOM 830 O O . LEU A 1 107 ? -13.094 -4.363 -0.492 1.00 74.94 107 LEU A O 1
ATOM 834 N N . THR A 1 108 ? -14.223 -3.445 -2.234 1.00 68.44 108 THR A N 1
ATOM 835 C CA . THR A 1 108 ? -14.683 -4.665 -2.886 1.00 68.44 108 THR A CA 1
ATOM 836 C C . THR A 1 108 ? -13.698 -5.044 -3.992 1.00 68.44 108 THR A C 1
ATOM 838 O O . THR A 1 108 ? -12.939 -4.205 -4.486 1.00 68.44 108 THR A O 1
ATOM 841 N N . HIS A 1 109 ? -13.667 -6.322 -4.364 1.00 66.44 109 HIS A N 1
ATOM 842 C CA . HIS A 1 109 ? -12.909 -6.751 -5.534 1.00 66.44 109 HIS A CA 1
ATOM 843 C C . HIS A 1 109 ? -13.512 -6.074 -6.773 1.00 66.44 109 HIS A C 1
ATOM 845 O O . HIS A 1 109 ? -14.693 -6.258 -7.063 1.00 66.44 109 HIS A O 1
ATOM 851 N N . GLN A 1 110 ? -12.731 -5.241 -7.459 1.00 62.00 110 GLN A N 1
ATOM 852 C CA . GLN A 1 110 ? -13.179 -4.514 -8.644 1.00 62.00 110 GLN A CA 1
ATOM 853 C C . GLN A 1 110 ? -12.078 -4.537 -9.705 1.00 62.00 110 GLN A C 1
ATOM 855 O O . GLN A 1 110 ? -11.033 -3.903 -9.512 1.00 62.00 110 GLN A O 1
ATOM 860 N N . PRO A 1 111 ? -12.303 -5.200 -10.850 1.00 56.28 111 PRO A N 1
ATOM 861 C CA . PRO A 1 111 ? -11.413 -5.107 -11.993 1.00 56.28 111 PRO A CA 1
ATOM 862 C C . PRO A 1 111 ? -11.630 -3.752 -12.682 1.00 56.28 111 PRO A C 1
ATOM 864 O O . PRO A 1 111 ? -12.381 -3.639 -13.638 1.00 56.28 111 PRO A O 1
ATOM 867 N N . HIS A 1 112 ? -11.018 -2.691 -12.155 1.00 65.44 112 HIS A N 1
ATOM 868 C CA . HIS A 1 112 ? -10.945 -1.386 -12.834 1.00 65.44 112 HIS A CA 1
ATOM 869 C C . HIS A 1 112 ? -9.557 -1.107 -13.413 1.00 65.44 112 HIS A C 1
ATOM 871 O O . HIS A 1 112 ? -9.378 -0.155 -14.165 1.00 65.44 112 HIS A O 1
ATOM 877 N N . CYS A 1 113 ? -8.575 -1.917 -13.024 1.00 54.59 113 CYS A N 1
ATOM 878 C CA . CYS A 1 113 ? -7.265 -1.959 -13.636 1.00 54.59 113 CYS A CA 1
ATOM 879 C C . CYS A 1 113 ? -7.404 -2.937 -14.808 1.00 54.59 113 CYS A C 1
ATOM 881 O O . CYS A 1 113 ? -7.401 -4.147 -14.575 1.00 54.59 113 CYS A O 1
ATOM 883 N N . GLU A 1 114 ? -7.597 -2.463 -16.039 1.00 49.22 114 GLU A N 1
ATOM 884 C CA . GLU A 1 114 ? -7.432 -3.327 -17.211 1.00 49.22 114 GLU A CA 1
ATOM 885 C C . GLU A 1 114 ? -5.965 -3.765 -17.239 1.00 49.22 114 GLU A C 1
ATOM 887 O O . GLU A 1 114 ? -5.085 -3.078 -17.754 1.00 49.22 114 GLU A O 1
ATOM 892 N N . AL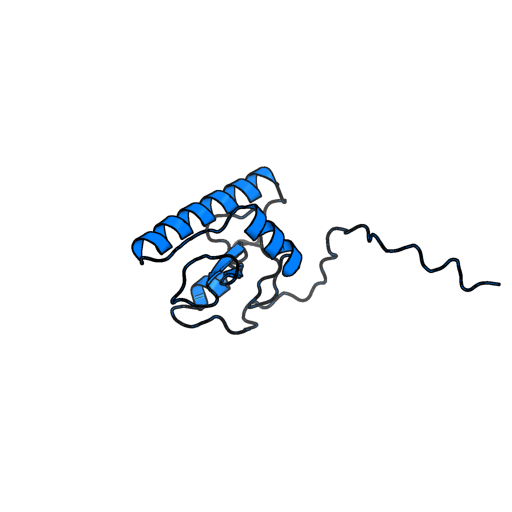A A 1 115 ? -5.672 -4.889 -16.584 1.00 48.03 115 ALA A N 1
ATOM 893 C CA . ALA A 1 115 ? -4.412 -5.574 -16.754 1.00 48.03 115 ALA A CA 1
ATOM 894 C C . ALA A 1 115 ? -4.356 -5.955 -18.231 1.00 48.03 115 ALA A C 1
ATOM 896 O O . ALA A 1 115 ? -5.097 -6.832 -18.683 1.00 48.03 115 ALA A O 1
ATOM 897 N N . THR A 1 116 ? -3.517 -5.260 -18.996 1.00 39.53 116 THR A N 1
ATOM 898 C CA . THR A 1 116 ? -3.133 -5.705 -20.326 1.00 39.53 116 THR A CA 1
ATOM 899 C C . THR A 1 116 ? -2.737 -7.170 -20.207 1.00 39.53 116 THR A C 1
ATOM 901 O O . THR A 1 116 ? -1.828 -7.540 -19.464 1.00 39.53 116 THR A O 1
ATOM 904 N N . LYS A 1 117 ? -3.517 -8.018 -20.878 1.00 39.34 117 LYS A N 1
ATOM 905 C CA . LYS A 1 117 ? -3.286 -9.450 -21.002 1.00 39.34 117 LYS A CA 1
ATOM 906 C C . LYS A 1 117 ? -1.887 -9.642 -21.575 1.00 39.34 117 LYS A C 1
ATOM 908 O O . LYS A 1 117 ? -1.729 -9.513 -22.776 1.00 39.34 117 LYS A O 1
ATOM 913 N N . ASN A 1 118 ? -0.893 -9.897 -20.736 1.00 40.66 118 ASN A N 1
ATOM 914 C CA . ASN A 1 118 ? 0.363 -10.531 -21.116 1.00 40.66 118 ASN A CA 1
ATOM 915 C C . ASN A 1 118 ? 0.955 -11.161 -19.858 1.00 40.66 118 ASN A C 1
ATOM 917 O O . ASN A 1 118 ? 1.242 -10.476 -18.877 1.00 40.66 118 ASN A O 1
ATOM 921 N N . GLY A 1 119 ? 1.063 -12.489 -19.879 1.00 43.50 119 GLY A N 1
ATOM 922 C CA . GLY A 1 119 ? 1.665 -13.273 -18.812 1.00 43.50 119 GLY A CA 1
ATOM 923 C C . GLY A 1 119 ? 3.118 -12.865 -18.607 1.00 43.50 119 GLY A C 1
ATOM 924 O O . GLY A 1 119 ? 3.990 -13.240 -19.383 1.00 43.50 119 GLY A O 1
ATOM 925 N N . GLY A 1 120 ? 3.368 -12.091 -17.555 1.00 33.75 120 GLY A N 1
ATOM 926 C CA . GLY A 1 120 ? 4.700 -11.908 -16.999 1.00 33.75 120 GLY A CA 1
ATOM 927 C C . GLY A 1 120 ? 5.021 -13.102 -16.112 1.00 33.75 120 GLY A C 1
ATOM 928 O O . GLY A 1 120 ? 4.351 -13.322 -15.103 1.00 33.75 120 GLY A O 1
ATOM 929 N N . VAL A 1 121 ? 6.008 -13.886 -16.537 1.00 41.75 121 VAL A N 1
ATOM 930 C CA . VAL A 1 121 ? 6.629 -14.975 -15.776 1.00 41.75 121 VAL A CA 1
ATOM 931 C C . VAL A 1 121 ? 7.011 -14.459 -14.377 1.00 41.75 121 VAL A C 1
ATOM 933 O O . VAL A 1 121 ? 7.639 -13.402 -14.290 1.00 41.75 121 VAL A O 1
ATOM 936 N N . PRO A 1 122 ? 6.640 -15.149 -13.282 1.00 45.66 122 PRO A N 1
ATOM 937 C CA . PRO A 1 122 ? 7.076 -14.756 -11.946 1.00 45.66 122 PRO A CA 1
ATOM 938 C C . PRO A 1 122 ? 8.607 -14.872 -11.832 1.00 45.66 122 PRO A C 1
ATOM 940 O O . PRO A 1 122 ? 9.172 -15.838 -12.353 1.00 45.66 122 PRO A O 1
ATOM 943 N N . PRO A 1 123 ? 9.303 -13.944 -11.146 1.00 42.38 123 PRO A N 1
ATOM 944 C CA . PRO A 1 123 ? 10.687 -14.182 -10.757 1.00 42.38 123 PRO A CA 1
ATOM 945 C C . PRO A 1 123 ? 10.733 -15.440 -9.884 1.00 42.38 123 PRO A C 1
ATOM 947 O O . PRO A 1 123 ? 9.919 -15.612 -8.976 1.00 42.38 123 PRO A O 1
ATOM 950 N N . GLY A 1 124 ? 11.631 -16.354 -10.249 1.00 37.78 124 GLY A N 1
ATOM 951 C CA . GLY A 1 124 ? 11.652 -17.725 -9.765 1.00 37.78 124 GLY A CA 1
ATOM 952 C C . GLY A 1 124 ? 11.640 -17.844 -8.245 1.00 37.78 124 GLY A C 1
ATOM 953 O O . GLY A 1 124 ? 12.532 -17.344 -7.565 1.00 37.78 124 GLY A O 1
ATOM 954 N N . ASN A 1 125 ? 10.677 -18.614 -7.745 1.00 37.94 125 ASN A N 1
ATOM 955 C CA . ASN A 1 125 ? 10.879 -19.383 -6.531 1.00 37.94 125 ASN A CA 1
ATOM 956 C C . ASN A 1 125 ? 11.436 -20.742 -6.947 1.00 37.94 125 ASN A C 1
ATOM 958 O O . ASN A 1 125 ? 10.773 -21.510 -7.644 1.00 37.94 125 ASN A O 1
ATOM 962 N N . VAL A 1 126 ? 12.653 -21.043 -6.498 1.00 40.72 126 VAL A N 1
ATOM 963 C CA . VAL A 1 126 ? 13.086 -22.429 -6.334 1.00 40.72 126 VAL A CA 1
ATOM 964 C C . VAL A 1 126 ? 12.089 -23.103 -5.392 1.00 40.72 126 VAL A C 1
ATOM 966 O O . VAL A 1 126 ? 11.939 -22.709 -4.236 1.00 40.72 126 VAL A O 1
ATOM 969 N N . SER A 1 127 ? 11.334 -24.074 -5.898 1.00 36.44 127 SER A N 1
ATOM 970 C CA . SER A 1 127 ? 10.425 -24.857 -5.071 1.00 36.44 127 SER A CA 1
ATOM 971 C C . SER A 1 127 ? 11.239 -25.789 -4.177 1.00 36.44 127 SER A C 1
ATOM 973 O O . SER A 1 127 ? 11.881 -26.720 -4.667 1.00 36.44 127 SER A O 1
ATOM 975 N N . ALA A 1 128 ? 11.166 -25.595 -2.861 1.00 45.16 128 ALA A N 1
ATOM 976 C CA . ALA A 1 128 ? 11.363 -26.687 -1.917 1.00 45.16 128 ALA A CA 1
ATOM 977 C C . ALA A 1 128 ? 10.197 -27.672 -2.118 1.00 45.16 128 ALA A C 1
ATOM 979 O O . ALA A 1 128 ? 9.115 -27.473 -1.572 1.00 45.16 128 ALA A O 1
ATOM 980 N N . GLY A 1 129 ? 10.377 -28.656 -3.003 1.00 37.81 129 GLY A N 1
ATOM 981 C CA . GLY A 1 129 ? 9.302 -29.590 -3.354 1.00 37.81 129 GLY A CA 1
ATOM 982 C C . GLY A 1 129 ? 9.541 -30.548 -4.526 1.00 37.81 129 GLY A C 1
ATOM 983 O O . GLY A 1 129 ? 8.655 -31.344 -4.805 1.00 37.81 129 GLY A O 1
ATOM 984 N N . GLN A 1 130 ? 10.699 -30.541 -5.197 1.00 45.12 130 GLN A N 1
ATOM 985 C CA . GLN A 1 130 ? 11.068 -31.622 -6.128 1.00 45.12 130 GLN A CA 1
ATOM 986 C C . GLN A 1 130 ? 11.861 -32.702 -5.390 1.00 45.12 130 GLN A C 1
ATOM 988 O O . GLN A 1 130 ? 13.086 -32.730 -5.432 1.00 45.12 130 GLN A O 1
ATOM 993 N N . LEU A 1 131 ? 11.147 -33.561 -4.666 1.00 43.75 131 LEU A N 1
ATOM 994 C CA . LEU A 1 131 ? 11.670 -34.813 -4.111 1.00 43.75 131 LEU A CA 1
ATOM 995 C C . LEU A 1 131 ? 10.491 -35.749 -3.804 1.00 43.75 131 LEU A C 1
ATOM 997 O O . LEU A 1 131 ? 10.276 -36.140 -2.666 1.00 43.75 131 LEU A O 1
ATOM 1001 N N . GLN A 1 132 ? 9.680 -36.070 -4.818 1.00 42.47 132 GLN A N 1
ATOM 1002 C CA . GLN A 1 132 ? 8.683 -37.143 -4.695 1.00 42.47 132 GLN A CA 1
ATOM 1003 C C . GLN A 1 132 ? 8.457 -37.955 -5.984 1.00 42.47 132 GLN A C 1
ATOM 1005 O O . GLN A 1 132 ? 7.596 -38.820 -5.994 1.00 42.47 132 GLN A O 1
ATOM 1010 N N . ASP A 1 133 ? 9.273 -37.782 -7.028 1.00 43.25 133 ASP A N 1
ATOM 1011 C CA . ASP A 1 133 ? 9.172 -38.570 -8.272 1.00 43.25 133 ASP A CA 1
ATOM 1012 C C . ASP A 1 133 ? 10.372 -39.514 -8.465 1.00 43.25 133 ASP A C 1
ATOM 1014 O O . ASP A 1 133 ? 10.948 -39.611 -9.546 1.00 43.25 133 ASP A O 1
ATOM 1018 N N . LEU A 1 134 ? 10.793 -40.198 -7.394 1.00 49.62 134 LEU A N 1
ATOM 1019 C CA . LEU A 1 134 ? 11.803 -41.268 -7.477 1.00 49.62 134 LEU A CA 1
ATOM 1020 C C . LEU A 1 134 ? 11.422 -42.546 -6.710 1.00 49.62 134 LEU A C 1
ATOM 1022 O O . LEU A 1 134 ? 12.277 -43.394 -6.480 1.00 49.62 134 LEU A O 1
ATOM 1026 N N . PHE A 1 135 ? 10.149 -42.696 -6.321 1.00 44.44 135 PHE A N 1
ATOM 1027 C CA . PHE A 1 135 ? 9.662 -43.868 -5.577 1.00 44.44 135 PHE A CA 1
ATOM 1028 C C . PHE A 1 135 ? 8.500 -44.637 -6.231 1.00 44.44 135 PHE A C 1
ATOM 1030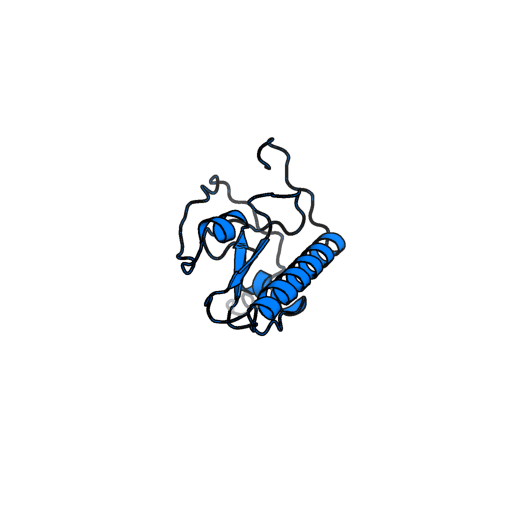 O O . PHE A 1 135 ? 8.063 -45.629 -5.661 1.00 44.44 135 PHE A O 1
ATOM 1037 N N . ASP A 1 136 ? 8.071 -44.277 -7.445 1.00 43.22 136 ASP A N 1
ATOM 1038 C CA . ASP A 1 136 ? 7.047 -45.023 -8.207 1.00 43.22 136 ASP A CA 1
ATOM 1039 C C . ASP A 1 136 ? 7.605 -45.679 -9.484 1.00 43.22 136 ASP A C 1
ATOM 1041 O O . ASP A 1 136 ? 6.972 -45.751 -10.535 1.00 43.22 136 ASP A O 1
ATOM 1045 N N . SER A 1 137 ? 8.833 -46.189 -9.412 1.00 44.47 137 SER A N 1
ATOM 1046 C CA . SER A 1 137 ? 9.348 -47.123 -10.418 1.00 44.47 137 SER A CA 1
ATOM 1047 C C . SER A 1 137 ? 10.175 -48.203 -9.735 1.00 44.47 137 SER A C 1
ATOM 1049 O O . SER A 1 137 ? 11.378 -48.060 -9.519 1.00 44.47 137 SER A O 1
ATOM 1051 N N . ILE A 1 138 ? 9.450 -49.255 -9.348 1.00 47.41 138 ILE A N 1
ATOM 1052 C CA . ILE A 1 138 ? 9.924 -50.644 -9.376 1.00 47.41 138 ILE A CA 1
ATOM 1053 C C . ILE A 1 138 ? 10.552 -50.926 -10.745 1.00 47.41 138 ILE A C 1
ATOM 1055 O O . ILE A 1 138 ? 9.969 -50.462 -11.753 1.00 47.41 138 ILE A O 1
#

pLDDT: mean 81.34, std 21.2, range [33.75, 97.88]

Secondary structure (DSSP, 8-state):
--TT-PPPPPP-HHHHHHHHHHHHHHHHHHHHHTT------HHHHHHHHHHTTTB-TTT-PBPBSS--TT-TTBEEEEESSTTS-S-GGGEEEEEHHHHHHTTTSPPPP---S---S---PPPPP--TT--SSSSS--

Foldseek 3Di:
DFPVPDDFDDDDPVQLLVLLVVQLVVLCVVQVVVVADADDDPVLVVVLCVVLVCAAPAAGDHADSGGDPPGQRHKHWDFQDPVHGNDSVGTHIHGNNQRVVCPPHGRDRDNPPPPPPDDDDDDDDPDPDPDDPPPPDD

Organism: NCBI:txid231223

Radius of gyration: 17.66 Å; Cα contacts (8 Å, |Δi|>4): 174; chains: 1; bounding box: 33×62×39 Å

Solvent-accessible surface area (backbone atoms only — not comparable to full-atom values): 8469 Å² total; per-residue (Å²): 92,52,101,85,62,49,72,68,60,74,87,45,72,70,56,25,54,51,47,50,52,54,49,50,55,49,50,39,53,57,22,48,78,69,76,29,59,56,72,65,48,71,68,56,52,54,53,48,35,63,77,48,69,45,25,13,72,40,46,65,46,70,50,32,61,37,67,64,92,86,43,50,46,25,58,38,82,41,52,61,45,82,95,51,23,50,31,80,96,25,52,46,51,26,24,38,48,59,61,63,72,34,68,94,54,66,80,61,78,46,83,76,57,82,70,75,90,66,92,73,78,74,83,80,74,84,68,94,74,90,82,78,90,83,79,88,74,132